Protein AF-A0A7C4LCN6-F1 (afdb_monomer)

Secondary structure (DSSP, 8-state):
--------HHHHHHHHHHHHHHHHHHHHHHHTS-HHHHHHHHHHHHHHHHHHHHHHS-------------PPPPPPPPP---PPPPP-PPPPPP-------SS-TTT---HHHHSSS-S-TTB-TTT--B----

Solvent-accessible surface area (backbone atoms only — not comparable to full-atom values): 8977 Å² total; per-residue (Å²): 134,87,82,82,84,87,87,65,76,70,56,56,60,52,47,51,53,52,48,48,55,50,50,50,56,50,48,56,37,59,72,64,78,43,50,71,66,44,53,55,50,53,53,52,49,48,52,49,52,53,50,51,47,59,72,72,41,68,76,74,72,74,75,72,71,76,76,67,75,73,73,71,77,76,71,81,72,78,78,82,72,90,69,80,79,76,76,85,75,76,82,76,76,80,81,71,81,80,70,78,63,75,43,42,93,89,77,60,50,60,44,79,68,63,74,74,49,100,58,69,88,35,55,38,94,85,80,64,46,78,68,59,77,132

Mean predicted aligned error: 21.68 Å

Radius of gyration: 27.29 Å; Cα contacts (8 Å, |Δi|>4): 40; chains: 1; bounding box: 73×56×45 Å

Sequence (134 aa):
MPKRYKRDRSYSRAGEVQGAVWLIGLGILFLTGKWWPGIIIVIGLSMVAGALAREWGAAEPPPPPPAFPATPPPAPPPAPAFQAAPPPRPPAPPVRSTRLPDLCPNCGAPPRALSQRGGDPGLCPYCGSDIGVD

pLDDT: mean 70.63, std 11.54, range [46.91, 93.0]

Foldseek 3Di:
DDDDDDDDPVCVVCVVVVVVVVVVLVVVCVVVVPVVVSVVVVVVVCVVVVVVCPVVPDPPPPDDDPPPPPPPDPDPPDPDDDDDDDPDDPDDDPPPPPDDDQADPVPRHGCVVLPPDPDDNQADPPPGHGSPDD

Structure (mmCIF, N/CA/C/O backbone):
data_AF-A0A7C4LCN6-F1
#
_entry.id   AF-A0A7C4LCN6-F1
#
loop_
_atom_site.group_PDB
_atom_site.id
_atom_site.type_symbol
_atom_site.label_atom_id
_atom_site.label_alt_id
_atom_site.label_comp_id
_atom_site.label_asym_id
_atom_site.label_entity_id
_atom_site.label_seq_id
_atom_site.pdbx_PDB_ins_code
_atom_site.Cartn_x
_atom_site.Cartn_y
_atom_site.Cartn_z
_atom_site.occupancy
_atom_site.B_iso_or_equiv
_atom_site.auth_seq_id
_atom_site.auth_comp_id
_atom_site.auth_asym_id
_atom_site.auth_atom_id
_atom_site.pdbx_PDB_model_num
ATOM 1 N N . MET A 1 1 ? 33.971 27.577 2.744 1.00 58.75 1 MET A N 1
ATOM 2 C CA . MET A 1 1 ? 32.619 28.180 2.661 1.00 58.75 1 MET A CA 1
ATOM 3 C C . MET A 1 1 ? 31.568 27.076 2.764 1.00 58.75 1 MET A C 1
ATOM 5 O O . MET A 1 1 ? 31.485 26.285 1.832 1.00 58.75 1 MET A O 1
ATOM 9 N N . PRO A 1 2 ? 30.798 26.953 3.861 1.00 60.25 2 PRO A N 1
ATOM 10 C CA . PRO A 1 2 ? 29.750 25.938 3.947 1.00 60.25 2 PRO A CA 1
ATOM 11 C C . PRO A 1 2 ? 28.481 26.404 3.214 1.00 60.25 2 PRO A C 1
ATOM 13 O O . PRO A 1 2 ? 27.907 27.445 3.542 1.00 60.25 2 PRO A O 1
ATOM 16 N N . LYS A 1 3 ? 28.036 25.638 2.208 1.00 62.91 3 LYS A N 1
ATOM 17 C CA . LYS A 1 3 ? 26.736 25.846 1.550 1.00 62.91 3 LYS A CA 1
ATOM 18 C C . LYS A 1 3 ? 25.615 25.455 2.516 1.00 62.91 3 LYS A C 1
ATOM 20 O O . LYS A 1 3 ? 25.549 24.325 2.984 1.00 62.91 3 LYS A O 1
ATOM 25 N N . ARG A 1 4 ? 24.725 26.408 2.793 1.00 61.72 4 ARG A N 1
ATOM 26 C CA . ARG A 1 4 ? 23.487 26.225 3.562 1.00 61.72 4 ARG A CA 1
ATOM 27 C C . ARG A 1 4 ? 22.526 25.330 2.768 1.00 61.72 4 ARG A C 1
ATOM 29 O O . ARG A 1 4 ? 22.018 25.759 1.735 1.00 61.72 4 ARG A O 1
ATOM 36 N N . TYR A 1 5 ? 22.259 24.118 3.246 1.00 64.56 5 TYR A N 1
ATOM 37 C CA . TYR A 1 5 ? 21.181 23.283 2.714 1.00 64.56 5 TYR A CA 1
ATOM 38 C C . TYR A 1 5 ? 19.836 23.829 3.223 1.00 64.56 5 TYR A C 1
ATOM 40 O O . TYR A 1 5 ? 19.597 23.877 4.425 1.00 64.56 5 TYR A O 1
ATOM 48 N N . LYS A 1 6 ? 18.985 24.320 2.313 1.00 59.38 6 LYS A N 1
ATOM 49 C CA . LYS A 1 6 ? 17.585 24.690 2.583 1.00 59.38 6 LYS A CA 1
ATOM 50 C C . LYS A 1 6 ? 16.688 23.634 1.934 1.00 59.38 6 LYS A C 1
ATOM 52 O O . LYS A 1 6 ? 16.316 23.818 0.776 1.00 59.38 6 LYS A O 1
ATOM 57 N N . ARG A 1 7 ? 16.327 22.548 2.632 1.00 57.28 7 ARG A N 1
ATOM 58 C CA . ARG A 1 7 ? 15.293 21.626 2.119 1.00 57.28 7 ARG A CA 1
ATOM 59 C C . ARG A 1 7 ? 14.604 20.761 3.186 1.00 57.28 7 ARG A C 1
ATOM 61 O O . ARG A 1 7 ? 14.519 19.556 3.011 1.00 57.28 7 ARG A O 1
ATOM 68 N N . ASP A 1 8 ? 14.024 21.364 4.228 1.00 54.97 8 ASP A N 1
ATOM 69 C CA . ASP A 1 8 ? 13.379 20.554 5.292 1.00 54.97 8 ASP A CA 1
ATOM 70 C C . ASP A 1 8 ? 11.937 20.977 5.627 1.00 54.97 8 ASP A C 1
ATOM 72 O O . ASP A 1 8 ? 11.211 20.268 6.316 1.00 54.97 8 ASP A O 1
ATOM 76 N N . ARG A 1 9 ? 11.455 22.117 5.114 1.00 57.84 9 ARG A N 1
ATOM 77 C CA . ARG A 1 9 ? 10.175 22.689 5.578 1.00 57.84 9 ARG A CA 1
ATOM 78 C C . ARG A 1 9 ? 8.927 21.999 5.005 1.00 57.84 9 ARG A C 1
ATOM 80 O O . ARG A 1 9 ? 7.859 22.082 5.605 1.00 57.84 9 ARG A O 1
ATOM 87 N N . SER A 1 10 ? 9.056 21.291 3.884 1.00 53.50 10 SER A N 1
ATOM 88 C CA . SER A 1 10 ? 7.933 20.581 3.252 1.00 53.50 10 SER A CA 1
ATOM 89 C C . SER A 1 10 ? 7.621 19.235 3.912 1.00 53.50 10 SER A C 1
ATOM 91 O O . SER A 1 10 ? 6.492 18.767 3.810 1.00 53.50 10 SER A O 1
ATOM 93 N N . TYR A 1 11 ? 8.581 18.636 4.626 1.00 57.78 11 TYR A N 1
ATOM 94 C CA . TYR A 1 11 ? 8.374 17.351 5.299 1.00 57.78 11 TYR A CA 1
ATOM 95 C C . TYR A 1 11 ? 7.621 17.506 6.627 1.00 57.78 11 TYR A C 1
ATOM 97 O O . TYR A 1 11 ? 6.842 16.632 6.981 1.00 57.78 11 TYR A O 1
ATOM 105 N N . SER A 1 12 ? 7.771 18.635 7.331 1.00 56.53 12 SER A N 1
ATOM 106 C CA . SER A 1 12 ? 7.056 18.878 8.595 1.00 56.53 12 SER A CA 1
ATOM 107 C C . SER A 1 12 ? 5.548 19.042 8.393 1.00 56.53 12 SER A C 1
ATOM 109 O O . SER A 1 12 ? 4.772 18.429 9.111 1.00 56.53 12 SER A O 1
ATOM 111 N N . ARG A 1 13 ? 5.116 19.797 7.370 1.00 58.12 13 ARG A N 1
ATOM 112 C CA . ARG A 1 13 ? 3.679 20.014 7.109 1.00 58.12 13 ARG A CA 1
ATOM 113 C C . 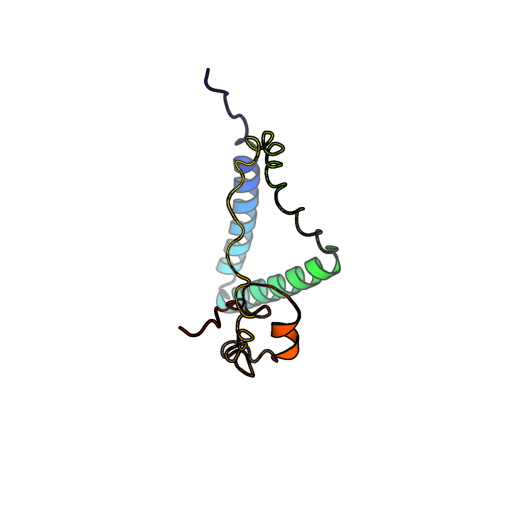ARG A 1 13 ? 3.000 18.815 6.453 1.00 58.12 13 ARG A C 1
ATOM 115 O O . ARG A 1 13 ? 1.860 18.513 6.791 1.00 58.12 13 ARG A O 1
ATOM 122 N N . ALA A 1 14 ? 3.699 18.128 5.546 1.00 56.41 14 ALA A N 1
ATOM 123 C CA . ALA A 1 14 ? 3.211 16.873 4.985 1.00 56.41 14 ALA A CA 1
ATOM 124 C C . ALA A 1 14 ? 3.182 15.772 6.056 1.00 56.41 14 ALA A C 1
ATOM 126 O O . ALA A 1 14 ? 2.202 15.048 6.143 1.00 56.41 14 ALA A O 1
ATOM 127 N N . GLY A 1 15 ? 4.198 15.697 6.920 1.00 63.66 15 GLY A N 1
ATOM 128 C CA . GLY A 1 15 ? 4.271 14.734 8.018 1.00 63.66 15 GLY A CA 1
ATOM 129 C C . GLY A 1 15 ? 3.207 14.947 9.097 1.00 63.66 15 GLY A C 1
ATOM 130 O O . GLY A 1 15 ? 2.629 13.969 9.556 1.00 63.66 15 GLY A O 1
ATOM 131 N N . GLU A 1 16 ? 2.893 16.195 9.463 1.00 75.62 16 GLU A N 1
ATOM 132 C CA . GLU A 1 16 ? 1.837 16.494 10.445 1.00 75.62 16 GLU A CA 1
ATOM 133 C C . GLU A 1 16 ? 0.444 16.131 9.932 1.00 75.62 16 GLU A C 1
ATOM 135 O O . GLU A 1 16 ? -0.309 15.460 10.634 1.00 75.62 16 GLU A O 1
ATOM 140 N N . VAL A 1 17 ? 0.095 16.533 8.705 1.00 83.62 17 VAL A N 1
ATOM 141 C CA . VAL A 1 17 ? -1.234 16.240 8.143 1.00 83.62 17 VAL A CA 1
ATOM 142 C C . VAL A 1 17 ? -1.372 14.750 7.837 1.00 83.62 17 VAL A C 1
ATOM 144 O O . VAL A 1 17 ? -2.392 14.151 8.167 1.00 83.62 17 VAL A O 1
ATOM 147 N N . GLN A 1 18 ? -0.335 14.126 7.273 1.00 79.50 18 GLN A N 1
ATOM 148 C CA . GLN A 1 18 ? -0.313 12.684 7.020 1.00 79.50 18 GLN A CA 1
ATOM 149 C C . GLN A 1 18 ? -0.401 11.889 8.328 1.00 79.50 18 GLN A C 1
ATOM 151 O O . GLN A 1 18 ? -1.165 10.929 8.416 1.00 79.50 18 GLN A O 1
ATOM 156 N N . GLY A 1 19 ? 0.334 12.312 9.361 1.00 85.38 19 GLY A N 1
ATOM 157 C CA . GLY A 1 19 ? 0.274 11.718 10.692 1.00 85.38 19 GLY A CA 1
ATOM 158 C C . GLY A 1 19 ? -1.110 11.862 11.318 1.00 85.38 19 GLY A C 1
ATOM 159 O O . GLY A 1 19 ? -1.652 10.882 11.818 1.00 85.38 19 GLY A O 1
ATOM 160 N N . ALA A 1 20 ? -1.727 13.043 11.225 1.00 85.88 20 ALA A N 1
ATOM 161 C CA . ALA A 1 20 ? -3.078 13.283 11.726 1.00 85.88 20 ALA A CA 1
ATOM 162 C C . ALA A 1 20 ? -4.122 12.409 11.017 1.00 85.88 20 ALA A C 1
ATOM 164 O O . ALA A 1 20 ? -4.934 11.775 11.682 1.00 85.88 20 ALA A O 1
ATOM 165 N N . VAL A 1 21 ? -4.072 12.310 9.685 1.00 88.94 21 VAL A N 1
ATOM 166 C CA . VAL A 1 21 ? -4.966 11.435 8.905 1.00 88.94 21 VAL A CA 1
ATOM 167 C C . VAL A 1 21 ? -4.807 9.972 9.326 1.00 88.94 21 VAL A C 1
ATOM 169 O O . VAL A 1 21 ? -5.799 9.263 9.497 1.00 88.94 21 VAL A O 1
ATOM 172 N N . TRP A 1 22 ? -3.572 9.529 9.563 1.00 86.81 22 TRP A N 1
ATOM 173 C CA . TRP A 1 22 ? -3.293 8.169 10.014 1.00 86.81 22 TRP A CA 1
ATOM 174 C C . TRP A 1 22 ? -3.802 7.906 11.440 1.00 86.81 22 TRP A C 1
ATOM 176 O O . TRP A 1 22 ? -4.454 6.891 11.689 1.00 86.81 22 TRP A O 1
ATOM 186 N N . LEU A 1 23 ? -3.585 8.850 12.362 1.00 88.19 23 LEU A N 1
ATOM 187 C CA . LEU A 1 23 ? -4.073 8.766 13.740 1.00 88.19 23 LEU A CA 1
ATOM 188 C C . LEU A 1 23 ? -5.599 8.834 13.831 1.00 88.19 23 LEU A C 1
ATOM 190 O O . LEU A 1 23 ? -6.176 8.166 14.681 1.00 88.19 23 LEU A O 1
ATOM 194 N N . ILE A 1 24 ? -6.263 9.582 12.948 1.00 88.94 24 ILE A N 1
ATOM 195 C CA . ILE A 1 24 ? -7.728 9.602 12.855 1.00 88.94 24 ILE A CA 1
ATOM 196 C C . ILE A 1 24 ? -8.240 8.239 12.378 1.00 88.94 24 ILE A C 1
ATOM 198 O O . ILE A 1 24 ? -9.145 7.679 12.995 1.00 88.94 24 ILE A O 1
ATOM 202 N N . GLY A 1 25 ? -7.633 7.669 11.331 1.00 84.81 25 GLY A N 1
ATOM 203 C CA . GLY A 1 25 ? -7.983 6.335 10.839 1.00 84.81 25 GLY A CA 1
ATOM 204 C C . GLY A 1 25 ? -7.829 5.255 11.914 1.00 84.81 25 GLY A C 1
ATOM 205 O O . GLY A 1 25 ? -8.740 4.455 12.127 1.00 84.81 25 GLY A O 1
ATOM 206 N N . LEU A 1 26 ? -6.715 5.276 12.652 1.00 85.38 26 LEU A N 1
ATOM 207 C CA . LEU A 1 26 ? -6.492 4.362 13.774 1.00 85.38 26 LEU A CA 1
ATOM 208 C C . LEU A 1 26 ? -7.405 4.633 14.969 1.00 85.38 26 LEU A C 1
ATOM 210 O O . LEU A 1 26 ? -7.896 3.686 15.578 1.00 85.38 26 LEU A O 1
ATOM 214 N N . GLY A 1 27 ? -7.658 5.899 15.296 1.00 85.69 27 GLY A N 1
ATOM 215 C CA . GLY A 1 27 ? -8.536 6.293 16.392 1.00 85.69 27 GLY A CA 1
ATOM 216 C C . GLY A 1 27 ? -9.963 5.791 16.184 1.00 85.69 27 GLY A C 1
ATOM 217 O O . GLY A 1 27 ? -10.545 5.202 17.091 1.00 85.69 27 GLY A O 1
ATOM 218 N N . ILE A 1 28 ? -10.499 5.926 14.966 1.00 83.44 28 ILE A N 1
ATOM 219 C CA . ILE A 1 28 ? -11.827 5.405 14.607 1.00 83.44 28 ILE A CA 1
ATOM 220 C C . ILE A 1 28 ? -11.869 3.875 14.748 1.00 83.44 28 ILE A C 1
ATOM 222 O O . ILE A 1 28 ? -12.838 3.340 15.292 1.00 83.44 28 ILE A O 1
ATOM 226 N N . LEU A 1 29 ? -10.806 3.179 14.329 1.00 81.50 29 LEU A N 1
ATOM 227 C CA . LEU A 1 29 ? -10.679 1.721 14.437 1.00 81.50 29 LEU A CA 1
ATOM 228 C C . LEU A 1 29 ? -10.638 1.242 15.897 1.00 81.50 29 LEU A C 1
ATOM 230 O O . LEU A 1 29 ? -11.201 0.199 16.235 1.00 81.50 29 LEU A O 1
ATOM 234 N N . PHE A 1 30 ? -9.992 2.023 16.767 1.00 78.50 30 PHE A N 1
ATOM 235 C CA . PHE A 1 30 ? -9.909 1.757 18.202 1.00 78.50 30 PHE A CA 1
ATOM 236 C C . PHE A 1 30 ? -11.255 2.002 18.899 1.00 78.50 30 PHE A C 1
ATOM 238 O O . PHE A 1 30 ? -11.672 1.200 19.735 1.00 78.50 30 PHE A O 1
ATOM 245 N N . LEU A 1 31 ? -11.985 3.055 18.503 1.00 78.06 31 LEU A N 1
ATOM 246 C CA . LEU A 1 31 ? -13.317 3.365 19.036 1.00 78.06 31 LEU A CA 1
ATOM 247 C C . LEU A 1 31 ? -14.370 2.303 18.693 1.00 78.06 31 LEU A C 1
ATOM 249 O O . LEU A 1 31 ? -15.332 2.137 19.439 1.00 78.06 31 LEU A O 1
ATOM 253 N N . THR A 1 32 ? -14.218 1.563 17.591 1.00 78.44 32 THR A N 1
ATOM 254 C CA . THR A 1 32 ? -15.231 0.579 17.172 1.00 78.44 32 THR A CA 1
ATOM 255 C C . THR A 1 32 ? -15.238 -0.694 18.034 1.00 78.44 32 THR A C 1
ATOM 257 O O . THR A 1 32 ? -16.087 -1.564 17.824 1.00 78.44 32 THR A O 1
ATOM 260 N N . GLY A 1 33 ? -14.283 -0.857 18.967 1.00 73.38 33 GLY A N 1
ATOM 261 C CA . GLY A 1 33 ? -14.151 -2.035 19.846 1.00 73.38 33 GLY A CA 1
ATOM 262 C C . GLY A 1 33 ? -13.871 -3.354 19.108 1.00 73.38 33 GLY A C 1
ATOM 263 O O . GLY A 1 33 ? -13.768 -4.416 19.714 1.00 73.38 33 GLY A O 1
ATOM 264 N N . LYS A 1 34 ? -13.737 -3.284 17.781 1.00 79.88 34 LYS A N 1
ATOM 265 C CA . LYS A 1 34 ? -13.544 -4.372 16.820 1.00 79.88 34 LYS A CA 1
ATOM 266 C C . LYS A 1 34 ? -12.158 -4.238 16.178 1.00 79.88 34 LYS A C 1
ATOM 268 O O . LYS A 1 34 ? -12.019 -4.297 14.957 1.00 79.88 34 LYS A O 1
ATOM 273 N N . TRP A 1 35 ? -11.132 -4.042 17.006 1.00 77.62 35 TRP A N 1
ATOM 274 C CA . TRP A 1 35 ? -9.743 -3.848 16.564 1.00 77.62 35 TRP A CA 1
ATOM 275 C C . TRP A 1 35 ? -9.265 -4.999 15.663 1.00 77.62 35 TRP A C 1
ATOM 277 O O . TRP A 1 35 ? -8.649 -4.763 14.623 1.00 77.62 35 TRP A O 1
ATOM 287 N N . TRP A 1 36 ? -9.610 -6.235 16.028 1.00 79.81 36 TRP A N 1
ATOM 288 C CA . TRP A 1 36 ? -9.211 -7.432 15.290 1.00 79.81 36 TRP A CA 1
ATOM 289 C C . TRP A 1 36 ? -9.803 -7.482 13.865 1.00 79.81 36 TRP A C 1
ATOM 291 O O . TRP A 1 36 ? -9.032 -7.576 12.910 1.00 79.81 36 TRP A O 1
ATOM 301 N N . PRO A 1 37 ? -11.130 -7.319 13.668 1.00 82.06 37 PRO A N 1
ATOM 302 C CA . PRO A 1 37 ? -11.708 -7.159 12.328 1.00 82.06 37 PRO A CA 1
ATOM 303 C C . PRO A 1 37 ? -11.140 -5.973 11.539 1.00 82.06 37 PRO A C 1
ATOM 305 O O . PRO A 1 37 ? -10.938 -6.066 10.330 1.00 82.06 37 PRO A O 1
ATOM 308 N N . GLY A 1 38 ? -10.872 -4.860 12.222 1.00 85.00 38 GLY A N 1
ATOM 309 C CA . GLY A 1 38 ? -10.397 -3.632 11.598 1.00 85.00 38 GLY A CA 1
ATOM 310 C C . GLY A 1 38 ? -9.040 -3.777 10.908 1.00 85.00 38 GLY A C 1
ATOM 311 O O . GLY A 1 38 ? -8.888 -3.365 9.760 1.00 85.00 38 GLY A O 1
ATOM 312 N N . ILE A 1 39 ? -8.063 -4.403 11.574 1.00 83.75 39 ILE A N 1
ATOM 313 C CA . ILE A 1 39 ? -6.724 -4.622 11.001 1.00 83.75 39 ILE A CA 1
ATOM 314 C C . ILE A 1 39 ? -6.793 -5.494 9.745 1.00 83.75 39 ILE A C 1
ATOM 316 O O . ILE A 1 39 ? -6.139 -5.183 8.750 1.00 83.75 39 ILE A O 1
ATOM 320 N N . ILE A 1 40 ? -7.617 -6.546 9.756 1.00 88.62 40 ILE A N 1
ATOM 321 C CA . ILE A 1 40 ? -7.778 -7.434 8.596 1.00 88.62 40 ILE A CA 1
ATOM 322 C C . ILE A 1 40 ? -8.340 -6.658 7.402 1.00 88.62 40 ILE A C 1
ATOM 324 O O . ILE A 1 40 ? -7.844 -6.804 6.285 1.00 88.62 40 ILE A O 1
ATOM 328 N N . ILE A 1 41 ? -9.320 -5.783 7.638 1.00 88.31 41 ILE A N 1
ATOM 329 C CA . ILE A 1 41 ? -9.900 -4.934 6.593 1.00 88.31 41 ILE A CA 1
ATOM 330 C C . ILE A 1 41 ? -8.854 -3.966 6.025 1.00 88.31 41 ILE A C 1
ATOM 332 O O . ILE A 1 41 ? -8.750 -3.845 4.808 1.00 88.31 41 ILE A O 1
ATOM 336 N N . VAL A 1 42 ? -8.041 -3.315 6.864 1.00 85.62 42 VAL A N 1
ATOM 337 C CA . VAL A 1 42 ? -7.000 -2.370 6.408 1.00 85.62 42 VAL A CA 1
ATOM 338 C C . VAL A 1 42 ? -5.908 -3.073 5.599 1.00 85.62 42 VAL A C 1
ATOM 340 O O . VAL A 1 42 ? -5.478 -2.552 4.567 1.00 85.62 42 VAL A O 1
ATOM 343 N N . ILE A 1 43 ? -5.479 -4.266 6.023 1.00 89.50 43 ILE A N 1
ATOM 344 C CA . ILE A 1 43 ? -4.494 -5.073 5.288 1.00 89.50 43 ILE A CA 1
ATOM 345 C C . ILE A 1 43 ? -5.083 -5.538 3.952 1.00 89.50 43 ILE A C 1
ATOM 347 O O . ILE A 1 43 ? -4.434 -5.399 2.915 1.00 89.50 43 ILE A O 1
ATOM 351 N N . GLY A 1 44 ? -6.325 -6.031 3.957 1.00 91.00 44 GLY A N 1
ATOM 352 C CA . GLY A 1 44 ? -7.033 -6.431 2.741 1.00 91.00 44 GLY A CA 1
ATOM 353 C C . GLY A 1 44 ? -7.181 -5.272 1.756 1.00 91.00 44 GLY A C 1
ATOM 354 O O . GLY A 1 44 ? -6.853 -5.412 0.580 1.00 91.00 44 GLY A O 1
ATOM 355 N N . LEU A 1 45 ? -7.580 -4.094 2.241 1.00 90.69 45 LEU A N 1
ATOM 356 C CA . LEU A 1 45 ? -7.726 -2.904 1.408 1.00 90.69 45 LEU A CA 1
ATOM 357 C C . LEU A 1 45 ? -6.374 -2.397 0.890 1.00 90.69 45 LEU A C 1
ATOM 359 O O . LEU A 1 45 ? -6.294 -1.978 -0.257 1.00 90.69 45 LEU A O 1
ATOM 363 N N . SER A 1 46 ? -5.302 -2.495 1.682 1.00 85.06 46 SER A N 1
ATOM 364 C CA . SER A 1 46 ? -3.934 -2.171 1.243 1.00 85.06 46 SER A CA 1
ATOM 365 C C . SER A 1 46 ? -3.438 -3.111 0.144 1.00 85.06 46 SER A C 1
ATOM 367 O O . SER A 1 46 ? -2.782 -2.669 -0.795 1.00 85.06 46 SER A O 1
ATOM 369 N N . MET A 1 47 ? -3.775 -4.401 0.219 1.00 89.12 47 MET A N 1
ATOM 370 C CA . MET A 1 47 ? -3.461 -5.374 -0.832 1.00 89.12 47 MET A CA 1
ATOM 371 C C . MET A 1 47 ? -4.206 -5.055 -2.130 1.00 89.12 47 MET A C 1
ATOM 373 O O . MET A 1 47 ? -3.589 -5.058 -3.195 1.00 89.12 47 MET A O 1
ATOM 377 N N . VAL A 1 48 ? -5.499 -4.726 -2.037 1.00 93.00 48 VAL A N 1
ATOM 378 C CA . VAL A 1 48 ? -6.333 -4.353 -3.190 1.00 93.00 48 VAL A CA 1
ATOM 379 C C . VAL A 1 48 ? -5.880 -3.024 -3.786 1.00 93.00 48 VAL A C 1
ATOM 381 O O . VAL A 1 48 ? -5.565 -2.974 -4.966 1.00 93.00 48 VAL A O 1
ATOM 384 N N . ALA A 1 49 ? -5.753 -1.964 -2.987 1.00 87.88 49 ALA A N 1
ATOM 385 C CA . ALA A 1 49 ? -5.254 -0.668 -3.445 1.00 87.88 49 ALA A CA 1
ATOM 386 C C . ALA A 1 49 ? -3.841 -0.787 -4.018 1.00 87.88 49 ALA A C 1
ATOM 388 O O . ALA A 1 49 ? -3.540 -0.208 -5.055 1.00 87.88 49 ALA A O 1
ATOM 389 N N . GLY A 1 50 ? -2.992 -1.597 -3.386 1.00 85.44 50 GLY A N 1
ATOM 390 C CA . GLY A 1 50 ? -1.673 -1.922 -3.889 1.00 85.44 50 GLY A CA 1
ATOM 391 C C . GLY A 1 50 ? -1.730 -2.634 -5.233 1.00 85.44 50 GLY A C 1
ATOM 392 O O . GLY A 1 50 ? -0.864 -2.352 -6.039 1.00 85.44 50 GLY A O 1
ATOM 393 N N . ALA A 1 51 ? -2.687 -3.538 -5.480 1.00 87.62 51 ALA A N 1
ATOM 394 C CA . ALA A 1 51 ? -2.888 -4.243 -6.754 1.00 87.62 51 ALA A CA 1
ATOM 395 C C . ALA A 1 51 ? -3.438 -3.324 -7.859 1.00 87.62 51 ALA A C 1
ATOM 397 O O . ALA A 1 51 ? -2.897 -3.313 -8.962 1.00 87.62 51 ALA A O 1
ATOM 398 N N . LEU A 1 52 ? -4.422 -2.488 -7.529 1.00 88.50 52 LEU A N 1
ATOM 399 C CA . LEU A 1 52 ? -4.963 -1.468 -8.430 1.00 88.50 52 LEU A CA 1
ATOM 400 C C . LEU A 1 52 ? -3.896 -0.402 -8.756 1.00 88.50 52 LEU A C 1
ATOM 402 O O . LEU A 1 52 ? -3.756 0.040 -9.886 1.00 88.50 52 LEU A O 1
ATOM 406 N N . ALA A 1 53 ? -3.032 -0.034 -7.807 1.00 83.69 53 ALA A N 1
ATOM 407 C CA . ALA A 1 53 ? -1.944 0.909 -8.068 1.00 83.69 53 ALA A CA 1
ATOM 408 C C . ALA A 1 53 ? -0.897 0.370 -9.061 1.00 83.69 53 ALA A C 1
ATOM 410 O O . ALA A 1 53 ? -0.297 1.160 -9.780 1.00 83.69 53 ALA A O 1
ATOM 411 N N . ARG A 1 54 ? -0.690 -0.954 -9.140 1.00 75.62 54 ARG A N 1
ATOM 412 C CA . ARG A 1 54 ? 0.201 -1.594 -10.145 1.00 75.62 54 ARG A CA 1
ATOM 413 C C . ARG A 1 54 ? -0.457 -1.667 -11.515 1.00 75.62 54 ARG A C 1
ATOM 415 O O . ARG A 1 54 ? 0.241 -1.754 -12.515 1.00 75.62 54 ARG A O 1
ATOM 422 N N . GLU A 1 55 ? -1.787 -1.698 -11.547 1.00 78.50 55 GLU A N 1
ATOM 423 C CA . GLU A 1 55 ? -2.555 -1.764 -12.788 1.00 78.50 55 GLU A CA 1
ATOM 424 C C . GLU A 1 55 ? -2.741 -0.363 -13.406 1.00 78.50 55 GLU A C 1
ATOM 426 O O . GLU A 1 55 ? -2.713 -0.226 -14.626 1.00 78.50 55 GLU A O 1
ATOM 431 N N . TRP A 1 56 ? -2.875 0.684 -12.578 1.00 68.25 56 TRP A N 1
ATOM 432 C CA . TRP A 1 56 ? -3.016 2.082 -13.017 1.00 68.25 56 TRP A CA 1
ATOM 433 C C . TRP A 1 56 ? -1.677 2.811 -13.121 1.00 68.25 56 TRP A C 1
ATOM 435 O O . TRP A 1 56 ? -1.490 3.666 -13.987 1.00 68.25 56 TRP A O 1
ATOM 445 N N . GLY A 1 57 ? -0.738 2.482 -12.238 1.00 60.25 57 GLY A N 1
ATOM 446 C CA . GLY A 1 57 ? 0.641 2.925 -12.309 1.00 60.25 57 GLY A CA 1
ATOM 447 C C . GLY A 1 57 ? 1.368 2.064 -13.320 1.00 60.25 57 GLY A C 1
ATOM 448 O O . GLY A 1 57 ? 1.933 1.032 -12.964 1.00 60.25 57 GLY A O 1
ATOM 449 N N . ALA A 1 58 ? 1.351 2.500 -14.583 1.00 57.09 58 ALA A N 1
ATOM 450 C CA . ALA A 1 58 ? 2.369 2.120 -15.549 1.00 57.09 58 ALA A CA 1
ATOM 451 C C . ALA A 1 58 ? 3.709 2.027 -14.817 1.00 57.09 58 ALA A C 1
ATOM 453 O O . ALA A 1 58 ? 4.075 2.971 -14.114 1.00 57.09 58 ALA A O 1
ATOM 454 N N . ALA A 1 59 ? 4.364 0.869 -14.935 1.00 57.22 59 ALA A N 1
ATOM 455 C CA . ALA A 1 59 ? 5.689 0.615 -14.401 1.00 57.22 59 ALA A CA 1
ATOM 456 C C . ALA A 1 59 ? 6.513 1.901 -14.474 1.00 57.22 59 ALA A C 1
ATOM 458 O O . ALA 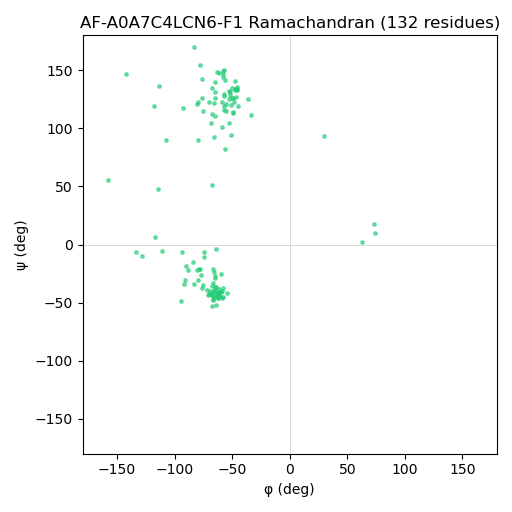A 1 59 ? 6.810 2.366 -15.577 1.00 57.22 59 ALA A O 1
ATOM 459 N N . GLU A 1 60 ? 6.832 2.498 -13.323 1.00 55.50 60 GLU A N 1
ATOM 460 C CA . GLU A 1 60 ? 7.863 3.520 -13.305 1.00 55.50 60 GLU A CA 1
ATOM 461 C C . GLU A 1 60 ? 9.079 2.820 -13.918 1.00 55.50 60 GLU A C 1
ATOM 463 O O . GLU A 1 60 ? 9.492 1.775 -13.389 1.00 55.50 60 GLU A O 1
ATOM 468 N N . PRO A 1 61 ? 9.572 3.260 -15.097 1.00 64.69 61 PRO A N 1
A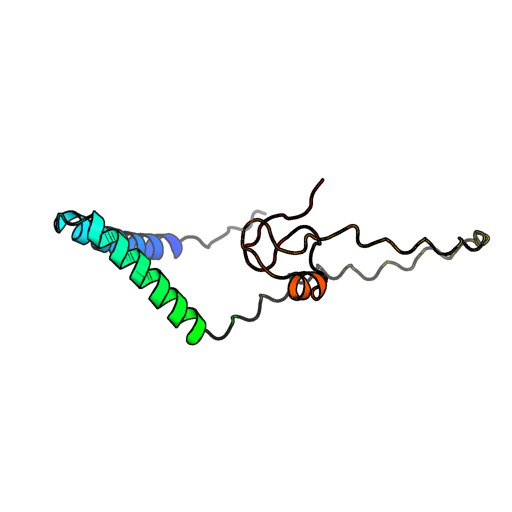TOM 469 C CA . PRO A 1 61 ? 10.771 2.668 -15.649 1.00 64.69 61 PRO A CA 1
ATOM 470 C C . PRO A 1 61 ? 11.799 2.732 -14.524 1.00 64.69 61 PRO A C 1
ATOM 472 O O . PRO A 1 61 ? 11.887 3.777 -13.867 1.00 64.69 61 PRO A O 1
ATOM 475 N N . PRO A 1 62 ? 12.502 1.620 -14.230 1.00 70.50 62 PRO A N 1
ATOM 476 C CA . PRO A 1 62 ? 13.487 1.622 -13.165 1.00 70.50 62 PRO A CA 1
ATOM 477 C C . PRO A 1 62 ? 14.342 2.874 -13.360 1.00 70.50 62 PRO A C 1
ATOM 479 O O . PRO A 1 62 ? 14.697 3.158 -14.514 1.00 70.50 62 PRO A O 1
ATOM 482 N N . PRO A 1 63 ? 14.596 3.661 -12.294 1.00 69.75 63 PRO A N 1
ATOM 483 C CA . PRO A 1 63 ? 15.418 4.853 -12.420 1.00 69.75 63 PRO A CA 1
ATOM 484 C C . PRO A 1 63 ? 16.647 4.456 -13.235 1.00 69.75 63 PRO A C 1
ATOM 486 O O . PRO A 1 63 ? 17.185 3.367 -12.981 1.00 69.75 63 PRO A O 1
ATOM 489 N N . PRO A 1 64 ? 17.043 5.247 -14.256 1.00 70.25 64 PRO A N 1
ATOM 490 C CA . PRO A 1 64 ? 18.223 4.912 -15.032 1.00 70.25 64 PRO A CA 1
ATOM 491 C C . PRO A 1 64 ? 19.323 4.583 -14.025 1.00 70.25 64 PRO A C 1
ATOM 493 O O . PRO A 1 64 ? 19.425 5.303 -13.018 1.00 70.25 64 PRO A O 1
ATOM 496 N N . PRO A 1 65 ? 20.066 3.475 -14.222 1.00 72.94 65 PRO A N 1
ATOM 497 C CA . PRO A 1 65 ? 21.132 3.110 -13.302 1.00 72.94 65 PRO A CA 1
ATOM 498 C C . PRO A 1 65 ? 21.931 4.382 -13.040 1.00 72.94 65 PRO A C 1
ATOM 500 O O . PRO A 1 65 ? 22.145 5.129 -14.006 1.00 72.94 65 PRO A O 1
ATOM 503 N N . PRO A 1 66 ? 22.265 4.693 -11.768 1.00 71.88 66 PRO A N 1
ATOM 504 C CA . PRO A 1 66 ? 22.977 5.920 -11.442 1.00 71.88 66 PRO A CA 1
ATOM 505 C C . PRO A 1 66 ? 24.088 6.036 -12.464 1.00 71.88 66 PRO A C 1
ATOM 507 O O . PRO A 1 66 ? 24.847 5.077 -12.609 1.00 71.88 66 PRO A O 1
ATOM 510 N N . ALA A 1 67 ? 24.076 7.113 -13.261 1.00 63.34 67 ALA A N 1
ATOM 511 C CA . ALA A 1 67 ? 25.078 7.308 -14.288 1.00 63.34 67 ALA A CA 1
ATOM 512 C C . ALA A 1 67 ? 26.400 7.165 -13.554 1.00 63.34 67 ALA A C 1
ATOM 514 O O . ALA A 1 67 ? 26.738 8.027 -12.737 1.00 63.34 67 ALA A O 1
ATOM 515 N N . PHE A 1 68 ? 27.068 6.021 -13.742 1.00 60.38 68 PHE A N 1
ATOM 516 C CA . PHE A 1 68 ? 28.384 5.814 -13.181 1.00 60.38 68 PHE A CA 1
ATOM 517 C C . PHE A 1 68 ? 29.136 7.073 -13.585 1.00 60.38 68 PHE A C 1
ATOM 519 O O . PHE A 1 68 ? 29.028 7.436 -14.765 1.00 60.38 68 PHE A O 1
ATOM 526 N N . PRO A 1 69 ? 29.750 7.815 -12.641 1.00 62.97 69 PRO A N 1
ATOM 527 C CA . PRO A 1 69 ? 30.497 9.004 -13.008 1.00 62.97 69 PRO A CA 1
ATOM 528 C C . PRO A 1 69 ? 31.392 8.553 -14.144 1.00 62.97 69 PRO A C 1
ATOM 530 O O . PRO A 1 69 ? 32.163 7.614 -13.935 1.00 62.97 69 PRO A O 1
ATOM 533 N N . ALA A 1 70 ? 31.143 9.085 -15.350 1.00 59.34 70 ALA A N 1
ATOM 534 C CA . ALA A 1 70 ? 31.792 8.607 -16.557 1.00 59.34 70 ALA A CA 1
ATOM 535 C C . ALA A 1 70 ? 33.266 8.564 -16.198 1.00 59.34 70 ALA A C 1
ATOM 537 O O . ALA A 1 70 ? 33.820 9.599 -15.813 1.00 59.34 70 ALA A O 1
ATOM 538 N N . THR A 1 71 ? 33.840 7.360 -16.162 1.00 65.19 71 THR A N 1
ATOM 539 C CA . THR A 1 71 ? 35.243 7.195 -15.819 1.00 65.19 71 THR A CA 1
ATOM 540 C C . THR A 1 71 ? 35.957 8.175 -16.736 1.00 65.19 71 THR A C 1
ATOM 542 O O . THR A 1 71 ? 35.722 8.101 -17.949 1.00 65.19 71 THR A O 1
ATOM 545 N N . PRO A 1 72 ? 36.700 9.170 -16.203 1.00 71.88 72 PRO A N 1
ATOM 546 C CA . PRO A 1 72 ? 37.395 10.104 -17.071 1.00 71.88 72 PRO A CA 1
ATOM 547 C C . PRO A 1 72 ? 38.170 9.252 -18.076 1.00 71.88 72 PRO A C 1
ATOM 549 O O . PRO A 1 72 ? 38.715 8.219 -17.659 1.00 71.88 72 PRO A O 1
ATOM 552 N N . PRO A 1 73 ? 38.131 9.594 -19.380 1.00 74.75 73 PRO A N 1
ATOM 553 C CA . PRO A 1 73 ? 38.772 8.782 -20.402 1.00 74.75 73 PRO A CA 1
ATOM 554 C C . PRO A 1 73 ? 40.175 8.443 -19.899 1.00 74.75 73 PRO A C 1
ATOM 556 O O . PRO A 1 73 ? 40.864 9.359 -19.431 1.00 74.75 73 PRO A O 1
ATOM 559 N N . PRO A 1 74 ? 40.554 7.151 -19.866 1.00 70.81 74 PRO A N 1
ATOM 560 C CA . PRO A 1 74 ? 41.817 6.746 -19.278 1.00 70.81 74 PRO A CA 1
ATOM 561 C C . PRO A 1 74 ? 42.908 7.593 -19.923 1.00 70.81 74 PRO A C 1
ATOM 563 O O . PRO A 1 74 ? 42.978 7.680 -21.152 1.00 70.81 74 PRO A O 1
ATOM 566 N N . ALA A 1 75 ? 43.701 8.278 -19.093 1.00 69.12 75 ALA A N 1
ATOM 567 C CA . ALA A 1 75 ? 44.873 9.000 -19.565 1.00 69.12 75 ALA A CA 1
ATOM 568 C C . ALA A 1 75 ? 45.662 8.064 -20.499 1.00 69.12 75 ALA A C 1
ATOM 570 O O . ALA A 1 75 ? 45.706 6.859 -20.217 1.00 69.12 75 ALA A O 1
ATOM 571 N N . PRO A 1 76 ? 46.229 8.569 -21.612 1.00 73.62 76 PRO A N 1
ATOM 572 C CA . PRO A 1 76 ? 46.929 7.717 -22.562 1.00 73.62 76 PRO A CA 1
ATOM 573 C C . PRO A 1 76 ? 47.936 6.857 -21.788 1.00 73.62 76 PRO A C 1
ATOM 575 O O . PRO A 1 76 ? 48.703 7.408 -20.990 1.00 73.62 76 PRO A O 1
ATOM 578 N N . PRO A 1 77 ? 47.891 5.520 -21.940 1.00 69.25 77 PRO A N 1
ATOM 579 C CA . PRO A 1 77 ? 48.796 4.654 -21.208 1.00 69.25 77 PRO A CA 1
ATOM 580 C C . PRO A 1 77 ? 50.238 5.059 -21.542 1.00 69.25 77 PRO A C 1
ATOM 582 O O . PRO A 1 77 ? 50.509 5.435 -22.690 1.00 69.25 77 PRO A O 1
ATOM 585 N N . PRO A 1 78 ? 51.176 4.998 -20.579 1.00 67.44 78 PRO A N 1
ATOM 586 C CA . PRO A 1 78 ? 52.587 5.106 -20.916 1.00 67.44 78 PRO A CA 1
ATOM 587 C C . PRO A 1 78 ? 52.887 4.071 -22.004 1.00 67.44 78 PRO A C 1
ATOM 589 O O . PRO A 1 78 ? 52.430 2.928 -21.916 1.00 67.44 78 PRO A O 1
ATOM 592 N N . ALA A 1 79 ? 53.581 4.505 -23.059 1.00 64.69 79 ALA A N 1
ATOM 593 C CA . ALA A 1 79 ? 53.881 3.681 -24.223 1.00 64.69 79 ALA A CA 1
ATOM 594 C C . ALA A 1 79 ? 54.391 2.290 -23.788 1.00 64.69 79 ALA A C 1
ATOM 596 O O . ALA A 1 79 ? 55.205 2.206 -22.862 1.00 64.69 79 ALA A O 1
ATOM 597 N N . PRO A 1 80 ? 53.913 1.198 -24.411 1.00 57.38 80 PRO A N 1
ATOM 598 C CA . PRO A 1 80 ? 54.226 -0.150 -23.967 1.00 57.38 80 PRO A CA 1
ATOM 599 C C . PRO A 1 80 ? 55.723 -0.411 -24.139 1.00 57.38 80 PRO A C 1
ATOM 601 O O . PRO A 1 80 ? 56.226 -0.543 -25.255 1.00 57.38 80 PRO A O 1
ATOM 604 N N . ALA A 1 81 ? 56.442 -0.517 -23.021 1.00 57.06 81 ALA A N 1
ATOM 605 C CA . ALA A 1 81 ? 57.704 -1.235 -23.008 1.00 57.06 81 ALA A CA 1
ATOM 606 C C . ALA A 1 81 ? 57.391 -2.667 -23.456 1.00 57.06 81 ALA A C 1
ATOM 608 O O . ALA A 1 81 ? 56.518 -3.306 -22.870 1.00 57.06 81 ALA A O 1
ATOM 609 N N . PHE A 1 82 ? 58.047 -3.130 -24.521 1.00 57.91 82 PHE A N 1
ATOM 610 C CA . PHE A 1 82 ? 57.928 -4.485 -25.058 1.00 57.91 82 PHE A CA 1
ATOM 611 C C . PHE A 1 82 ? 58.122 -5.515 -23.935 1.00 57.91 82 PHE A C 1
ATOM 613 O O . PHE A 1 82 ? 59.242 -5.890 -23.596 1.00 57.91 82 PHE A O 1
ATOM 620 N N . GLN A 1 83 ? 57.023 -5.966 -23.340 1.00 56.00 83 GLN A N 1
ATOM 621 C CA . GLN A 1 83 ? 57.001 -7.132 -22.475 1.00 56.00 83 GLN A CA 1
ATOM 622 C C . GLN A 1 83 ? 56.656 -8.315 -23.371 1.00 56.00 83 GLN A C 1
ATOM 624 O O . GLN A 1 83 ? 55.611 -8.331 -24.023 1.00 56.00 83 GLN A O 1
ATOM 629 N N . ALA A 1 84 ? 57.585 -9.265 -23.458 1.00 59.81 84 ALA A N 1
ATOM 630 C CA . ALA A 1 84 ? 57.404 -10.500 -24.203 1.00 59.81 84 ALA A CA 1
ATOM 631 C C . ALA A 1 84 ? 56.100 -11.185 -23.765 1.00 59.81 84 ALA A C 1
ATOM 633 O O . ALA A 1 84 ? 55.848 -11.350 -22.570 1.00 59.81 84 ALA A O 1
ATOM 634 N N . ALA A 1 85 ? 55.263 -11.545 -24.739 1.00 62.59 85 ALA A N 1
ATOM 635 C CA . ALA A 1 85 ? 53.968 -12.158 -24.489 1.00 62.59 85 ALA A CA 1
ATOM 636 C C . ALA A 1 85 ? 54.129 -13.454 -23.663 1.00 62.59 85 ALA A C 1
ATOM 638 O O . ALA A 1 85 ? 54.943 -14.306 -24.033 1.00 62.59 85 ALA A O 1
ATOM 639 N N . PRO A 1 86 ? 53.375 -13.637 -22.563 1.00 69.31 86 PRO A N 1
ATOM 640 C CA . PRO A 1 86 ? 53.353 -14.907 -21.847 1.00 69.31 86 PRO A CA 1
ATOM 641 C C . PRO A 1 86 ? 52.784 -16.018 -22.751 1.00 69.31 86 PRO A C 1
ATOM 643 O O . PRO A 1 86 ? 51.928 -15.734 -23.595 1.00 69.31 86 PRO A O 1
ATOM 646 N N . PRO A 1 87 ? 53.236 -17.279 -22.600 1.00 71.44 87 PRO A N 1
ATOM 647 C CA . PRO A 1 87 ? 52.771 -18.388 -23.431 1.00 71.44 87 PRO A CA 1
ATOM 648 C C . PRO A 1 87 ? 51.243 -18.549 -23.332 1.00 71.44 87 PRO A C 1
ATOM 650 O O . PRO A 1 87 ? 50.666 -18.249 -22.278 1.00 71.44 87 PRO A O 1
ATOM 653 N N . PRO A 1 88 ? 50.573 -19.024 -24.401 1.00 71.25 88 PRO A N 1
ATOM 654 C CA . PRO A 1 88 ? 49.125 -19.176 -24.419 1.00 71.25 88 PRO A CA 1
ATOM 655 C C . PRO A 1 88 ? 48.683 -20.081 -23.267 1.00 71.25 88 PRO A C 1
ATOM 657 O O . PRO A 1 88 ? 49.039 -21.258 -23.194 1.00 71.25 88 PRO A O 1
ATOM 660 N N . ARG A 1 89 ? 47.917 -19.503 -22.339 1.00 69.62 89 ARG A N 1
ATOM 661 C CA . ARG A 1 89 ? 47.305 -20.232 -21.229 1.00 69.62 89 ARG A CA 1
ATOM 662 C C . ARG A 1 89 ? 46.292 -21.228 -21.821 1.00 69.62 89 ARG A C 1
ATOM 664 O O . ARG A 1 89 ? 45.491 -20.806 -22.658 1.00 69.62 89 ARG A O 1
ATOM 671 N N . PRO A 1 90 ? 46.302 -22.517 -21.430 1.00 73.12 90 PRO A N 1
ATOM 672 C CA . PRO A 1 90 ? 45.294 -23.468 -21.893 1.00 73.12 90 PRO A CA 1
ATOM 673 C C . PRO A 1 90 ? 43.883 -22.969 -21.533 1.00 73.12 90 PRO A C 1
ATOM 675 O O . PRO A 1 90 ? 43.733 -22.257 -20.531 1.00 73.12 90 PRO A O 1
ATOM 678 N N . PRO A 1 91 ? 42.852 -23.307 -22.332 1.00 68.44 91 PRO A N 1
ATOM 679 C CA . PRO A 1 91 ? 41.485 -22.885 -22.055 1.00 68.44 91 PRO A CA 1
ATOM 680 C C . PRO A 1 91 ? 41.078 -23.366 -20.660 1.00 68.44 91 PRO A C 1
ATOM 682 O O . PRO A 1 91 ? 41.243 -24.541 -20.325 1.00 68.44 91 PRO A O 1
ATOM 685 N N . ALA A 1 92 ? 40.581 -22.442 -19.835 1.00 68.50 92 ALA A N 1
ATOM 686 C CA . ALA A 1 92 ? 40.045 -22.778 -18.523 1.00 68.50 92 ALA A CA 1
ATOM 687 C C . ALA A 1 92 ? 38.927 -23.828 -18.682 1.00 68.50 92 ALA A C 1
ATOM 689 O O . ALA A 1 92 ? 38.154 -23.743 -19.644 1.00 68.50 92 ALA A O 1
ATOM 690 N N . PRO A 1 93 ? 38.823 -24.819 -17.777 1.00 62.19 93 PRO A N 1
ATOM 691 C CA . PRO A 1 93 ? 37.715 -25.761 -17.817 1.00 62.19 93 PRO A CA 1
ATOM 692 C C . PRO A 1 93 ? 36.390 -24.991 -17.716 1.00 62.19 93 PRO A C 1
ATOM 694 O O . PRO A 1 93 ? 36.339 -23.964 -17.030 1.00 62.19 93 PRO A O 1
ATOM 697 N N . PRO A 1 94 ? 35.315 -25.460 -18.376 1.00 58.50 94 PRO A N 1
ATOM 698 C CA . PRO A 1 94 ? 34.008 -24.839 -18.240 1.00 58.50 94 PRO A CA 1
ATOM 699 C C . PRO A 1 94 ? 33.655 -24.813 -16.755 1.00 58.50 94 PRO A C 1
ATOM 701 O O . PRO A 1 94 ? 33.630 -25.861 -16.103 1.00 58.50 94 PRO A O 1
ATOM 704 N N . VAL A 1 95 ? 33.429 -23.612 -16.219 1.00 57.31 95 VAL A N 1
ATOM 705 C CA . VAL A 1 95 ? 32.921 -23.429 -14.862 1.00 57.31 95 VAL A CA 1
ATOM 706 C C . VAL A 1 95 ? 31.583 -24.152 -14.831 1.00 57.31 95 VAL A C 1
ATOM 708 O O . VAL A 1 95 ? 30.595 -23.681 -15.393 1.00 57.31 95 VAL A O 1
ATOM 711 N N . ARG A 1 96 ? 31.572 -25.365 -14.266 1.00 52.25 96 ARG A N 1
ATOM 712 C CA . ARG A 1 96 ? 30.338 -26.100 -14.022 1.00 52.25 96 ARG A CA 1
ATOM 713 C C . ARG A 1 96 ? 29.495 -25.184 -13.161 1.00 52.25 96 ARG A C 1
ATOM 715 O O . ARG A 1 96 ? 29.912 -24.813 -12.071 1.00 52.25 96 ARG A O 1
ATOM 722 N N . SER A 1 97 ? 28.336 -24.812 -13.682 1.00 52.97 97 SER A N 1
ATOM 723 C CA . SER A 1 97 ? 27.223 -24.250 -12.938 1.00 52.97 97 SER A CA 1
ATOM 724 C C . SER A 1 97 ? 26.871 -25.258 -11.845 1.00 52.97 97 SER A C 1
ATOM 726 O O . SER A 1 97 ? 26.061 -26.162 -12.051 1.00 52.97 97 SER A O 1
ATOM 728 N N . THR A 1 98 ? 27.606 -25.213 -10.736 1.00 52.97 98 THR A N 1
ATOM 729 C CA . THR A 1 98 ? 27.469 -26.127 -9.611 1.00 52.97 98 THR A CA 1
ATOM 730 C C . THR A 1 98 ? 26.096 -25.865 -9.008 1.00 52.97 98 THR A C 1
ATOM 732 O O . THR A 1 98 ? 25.912 -24.928 -8.250 1.00 52.97 98 THR A O 1
ATOM 735 N N . ARG A 1 99 ? 25.128 -26.652 -9.496 1.00 59.62 99 ARG A N 1
ATOM 736 C CA . ARG A 1 99 ? 23.750 -26.875 -9.040 1.00 59.62 99 ARG A CA 1
ATOM 737 C C . ARG A 1 99 ? 23.080 -25.705 -8.327 1.00 59.62 99 ARG A C 1
ATOM 739 O O . ARG A 1 99 ? 23.069 -25.633 -7.104 1.00 59.62 99 ARG A O 1
ATOM 746 N N . LEU A 1 100 ? 22.360 -24.909 -9.106 1.00 64.44 100 LEU A N 1
ATOM 747 C CA . LEU A 1 100 ? 21.185 -24.234 -8.575 1.00 64.44 100 LEU A CA 1
ATOM 748 C C . LEU A 1 100 ? 20.109 -25.300 -8.257 1.00 64.44 100 LEU A C 1
ATOM 750 O O . LEU A 1 100 ? 19.929 -26.205 -9.079 1.00 64.44 100 LEU A O 1
ATOM 754 N N . PRO A 1 101 ? 19.433 -25.254 -7.094 1.00 63.69 101 PRO A N 1
ATOM 755 C CA . PRO A 1 101 ? 18.400 -26.226 -6.733 1.00 63.69 101 PRO A CA 1
ATOM 756 C C . PRO A 1 101 ? 17.221 -26.202 -7.719 1.00 63.69 101 PRO A C 1
ATOM 758 O O . PRO A 1 101 ? 16.870 -25.150 -8.255 1.00 63.69 101 PRO A O 1
ATOM 761 N N . ASP A 1 102 ? 16.589 -27.362 -7.942 1.00 70.62 102 ASP A N 1
ATOM 762 C CA . ASP A 1 102 ? 15.470 -27.517 -8.888 1.00 70.62 102 ASP A CA 1
ATOM 763 C C . ASP A 1 102 ? 14.263 -26.628 -8.545 1.00 70.62 102 ASP A C 1
ATOM 765 O O . ASP A 1 102 ? 13.485 -26.276 -9.427 1.00 70.62 102 ASP A O 1
ATOM 769 N N . LEU A 1 103 ? 14.105 -26.242 -7.277 1.00 75.81 103 LEU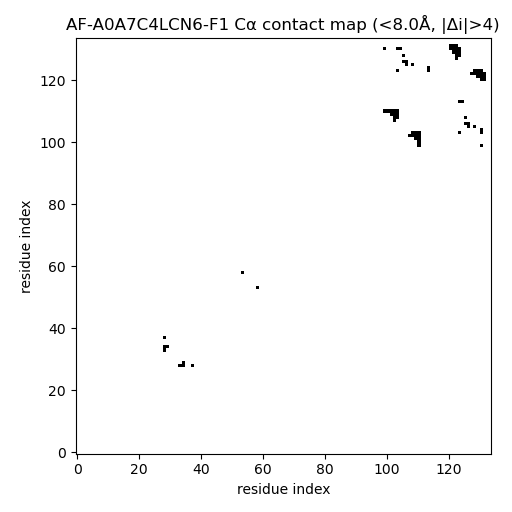 A N 1
ATOM 770 C CA . LEU A 1 103 ? 13.067 -25.341 -6.784 1.00 75.81 103 LEU A CA 1
ATOM 771 C C . LEU A 1 103 ? 13.661 -24.433 -5.702 1.00 75.81 103 LEU A C 1
ATOM 773 O O . LEU A 1 103 ? 14.508 -24.864 -4.918 1.00 75.81 103 LEU A O 1
ATOM 777 N N . CYS A 1 104 ? 13.190 -23.187 -5.606 1.00 79.62 104 CYS A N 1
ATOM 778 C CA . CYS A 1 104 ? 13.536 -22.339 -4.463 1.00 79.62 104 CYS A CA 1
ATOM 779 C C . CYS A 1 104 ? 12.945 -22.934 -3.164 1.00 79.62 104 CYS A C 1
ATOM 781 O O . CYS A 1 104 ? 11.729 -23.118 -3.105 1.00 79.62 104 CYS A O 1
ATOM 783 N N . PRO A 1 105 ? 13.732 -23.174 -2.099 1.00 77.19 105 PRO A N 1
ATOM 784 C CA . PRO A 1 105 ? 13.232 -23.775 -0.856 1.00 77.19 105 PRO A CA 1
ATOM 785 C C . PRO A 1 105 ? 12.249 -22.877 -0.091 1.00 77.19 105 PRO A C 1
ATOM 787 O O . PRO A 1 105 ? 11.467 -23.372 0.713 1.00 77.19 105 PRO A O 1
ATOM 790 N N . ASN A 1 106 ? 12.268 -21.567 -0.347 1.00 78.69 106 ASN A N 1
ATOM 791 C CA . ASN A 1 106 ? 11.418 -20.608 0.355 1.00 78.69 106 ASN A CA 1
ATOM 792 C C . A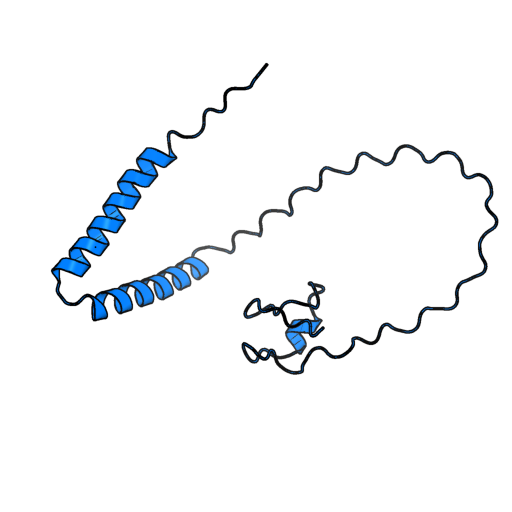SN A 1 106 ? 10.062 -20.373 -0.340 1.00 78.69 106 ASN A C 1
ATOM 794 O O . ASN A 1 106 ? 9.070 -20.082 0.318 1.00 78.69 106 ASN A O 1
ATOM 798 N N . CYS A 1 107 ? 9.994 -20.484 -1.673 1.00 82.50 107 CYS A N 1
ATOM 799 C CA . CYS A 1 107 ? 8.766 -20.182 -2.430 1.00 82.50 107 CYS A CA 1
ATOM 800 C C . CYS A 1 107 ? 8.366 -21.218 -3.492 1.00 82.50 107 CYS A C 1
ATOM 802 O O . CYS A 1 107 ? 7.302 -21.089 -4.089 1.00 82.50 107 CYS A O 1
ATOM 804 N N . GLY A 1 108 ? 9.195 -22.229 -3.761 1.00 79.25 108 GLY A N 1
ATOM 805 C CA . GLY A 1 108 ? 8.921 -23.266 -4.760 1.00 79.25 108 GLY A CA 1
ATOM 806 C C . GLY A 1 108 ? 9.053 -22.812 -6.218 1.00 79.25 108 GLY A C 1
ATOM 807 O O . GLY A 1 108 ? 8.522 -23.467 -7.110 1.00 79.25 108 GLY A O 1
ATOM 808 N N . ALA A 1 109 ? 9.724 -21.691 -6.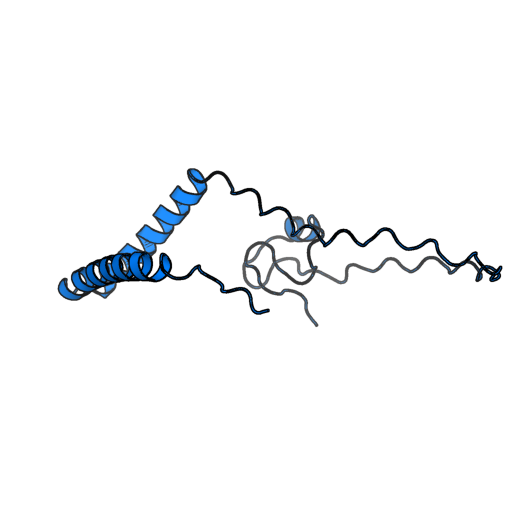496 1.00 78.56 109 ALA A N 1
ATOM 809 C CA . ALA A 1 109 ? 9.862 -21.187 -7.862 1.00 78.56 109 ALA A CA 1
ATOM 810 C C . ALA A 1 109 ? 10.686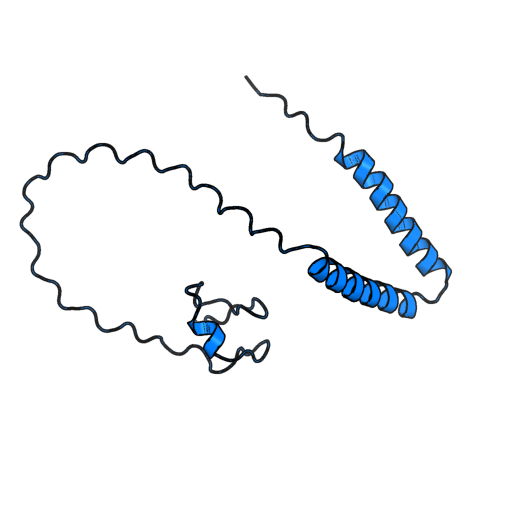 -22.130 -8.773 1.00 78.56 109 ALA A C 1
ATOM 812 O O . ALA A 1 109 ? 11.718 -22.636 -8.323 1.00 78.56 109 ALA A O 1
ATOM 813 N N . PRO A 1 110 ? 10.281 -22.330 -10.048 1.00 69.75 110 PRO A N 1
ATOM 814 C CA . PRO A 1 110 ? 10.937 -23.251 -10.974 1.00 69.75 110 PRO A CA 1
ATOM 815 C C . PRO A 1 110 ? 12.244 -22.692 -11.582 1.00 69.75 110 PRO A C 1
ATOM 817 O O . PRO A 1 110 ? 12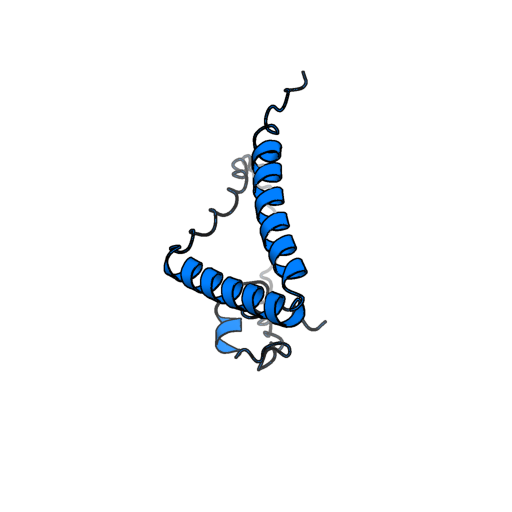.395 -21.481 -11.774 1.00 69.75 110 PRO A O 1
ATOM 820 N N . PRO A 1 111 ? 13.175 -23.568 -12.005 1.00 63.59 111 PRO A N 1
ATOM 821 C CA . PRO A 1 111 ? 14.574 -23.217 -12.268 1.00 63.59 111 PRO A CA 1
ATOM 822 C C . PRO A 1 111 ? 14.786 -22.527 -13.623 1.00 63.59 111 PRO A C 1
ATOM 824 O O . PRO A 1 111 ? 15.757 -21.797 -13.823 1.00 63.59 111 PRO A O 1
ATOM 827 N N . ARG A 1 112 ? 13.848 -22.687 -14.568 1.00 59.03 112 ARG A N 1
ATOM 828 C CA . ARG A 1 112 ? 13.953 -22.101 -15.918 1.00 59.03 112 ARG A CA 1
ATOM 829 C C . ARG A 1 112 ? 13.898 -20.570 -15.921 1.00 59.03 112 ARG A C 1
ATOM 831 O O . ARG A 1 112 ? 14.435 -19.965 -16.841 1.00 59.03 112 ARG A O 1
ATOM 838 N N . ALA A 1 113 ? 13.300 -19.960 -14.897 1.00 56.22 113 ALA A N 1
ATOM 839 C CA . ALA A 1 113 ? 13.287 -18.509 -14.715 1.00 56.22 113 ALA A CA 1
ATOM 840 C C . ALA A 1 113 ? 14.506 -17.989 -13.930 1.00 56.22 113 ALA A C 1
ATOM 842 O O . ALA A 1 113 ? 14.870 -16.826 -14.074 1.00 56.22 113 ALA A O 1
ATOM 843 N N . LEU A 1 114 ? 15.160 -18.851 -13.142 1.00 58.22 114 LEU A N 1
ATOM 844 C CA . LEU A 1 114 ? 16.356 -18.512 -12.368 1.00 58.22 114 LEU A CA 1
ATOM 845 C C . LEU A 1 114 ? 17.617 -18.400 -13.247 1.00 58.22 114 LEU A C 1
ATOM 847 O O . LEU A 1 114 ? 18.461 -17.550 -13.006 1.00 58.22 114 LEU A O 1
ATOM 851 N N . SER A 1 115 ? 17.732 -19.221 -14.298 1.00 55.53 115 SER A N 1
ATOM 852 C CA . SER A 1 115 ? 18.920 -19.260 -15.170 1.00 55.53 115 SER A CA 1
ATOM 853 C C . SER A 1 115 ? 18.944 -18.206 -16.291 1.00 55.53 115 SER A C 1
ATOM 855 O O . SER A 1 115 ? 19.984 -18.033 -16.923 1.00 55.53 115 SER A O 1
ATOM 857 N N . GLN A 1 116 ? 17.820 -17.548 -16.608 1.00 56.62 116 GLN A N 1
ATOM 858 C CA . GLN A 1 116 ? 17.699 -16.711 -17.819 1.00 56.62 116 GLN A CA 1
ATOM 859 C C . GLN A 1 116 ? 18.012 -15.225 -17.613 1.00 56.62 116 GLN A C 1
ATOM 861 O O . GLN A 1 116 ? 18.085 -14.472 -18.584 1.00 56.62 116 GLN A O 1
ATOM 866 N N . ARG A 1 117 ? 18.233 -14.782 -16.375 1.00 51.25 117 ARG A N 1
ATOM 867 C CA . ARG A 1 117 ? 18.678 -13.419 -16.090 1.00 51.25 117 ARG A CA 1
ATOM 868 C C . ARG A 1 117 ? 20.032 -13.530 -15.421 1.00 51.25 117 ARG A C 1
ATOM 870 O O . ARG A 1 117 ? 20.121 -14.157 -14.377 1.00 51.25 117 ARG A O 1
ATOM 877 N N . GLY A 1 118 ? 21.072 -12.956 -16.021 1.00 51.91 118 GLY A N 1
ATOM 878 C CA . GLY A 1 118 ? 22.412 -12.863 -15.429 1.00 51.91 118 GLY A CA 1
ATOM 879 C C . GLY A 1 118 ? 22.452 -11.939 -14.206 1.00 51.91 118 GLY A C 1
ATOM 880 O O . GLY A 1 118 ? 23.232 -10.995 -14.187 1.00 51.91 118 GLY A O 1
ATOM 881 N N . GLY A 1 119 ? 21.547 -12.148 -13.249 1.00 58.66 119 GLY A N 1
ATOM 882 C CA . GLY A 1 119 ? 21.600 -11.571 -11.914 1.00 58.66 119 GLY A CA 1
ATOM 883 C C . GLY A 1 119 ? 22.499 -12.409 -11.014 1.00 58.66 119 GLY A C 1
ATOM 884 O O . GLY A 1 119 ? 22.922 -13.502 -11.397 1.00 58.66 119 GLY A O 1
ATOM 885 N N . ASP A 1 120 ? 22.796 -11.876 -9.830 1.00 60.38 120 ASP A N 1
ATOM 886 C CA . ASP A 1 120 ? 23.589 -12.575 -8.826 1.00 60.38 120 ASP A CA 1
ATOM 887 C C . ASP A 1 120 ? 23.056 -14.003 -8.622 1.00 60.38 120 ASP A C 1
ATOM 889 O O . ASP A 1 120 ? 21.882 -14.170 -8.277 1.00 60.38 120 ASP A O 1
ATOM 893 N N . PRO A 1 121 ? 23.894 -15.043 -8.805 1.00 61.75 121 PRO A N 1
ATOM 894 C CA . PRO A 1 121 ? 23.481 -16.445 -8.692 1.00 61.75 121 PRO A CA 1
ATOM 895 C C . PRO A 1 121 ? 23.017 -16.819 -7.274 1.00 61.75 121 PRO A C 1
ATOM 897 O O . PRO A 1 1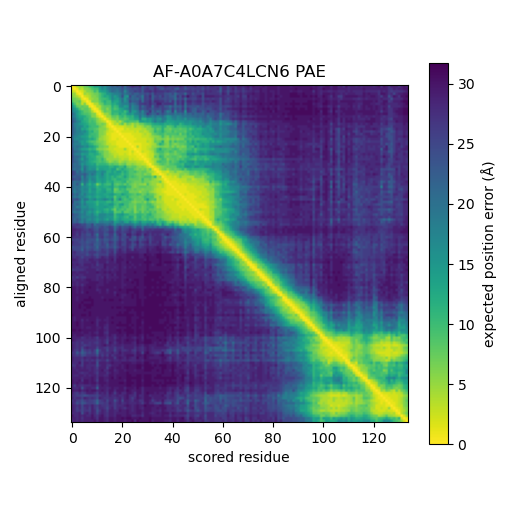21 ? 22.578 -17.945 -7.046 1.00 61.75 121 PRO A O 1
ATOM 900 N N . GLY A 1 122 ? 23.127 -15.880 -6.331 1.00 69.06 122 GLY A N 1
ATOM 901 C CA . GLY A 1 122 ? 22.745 -16.019 -4.941 1.00 69.06 122 GLY A CA 1
ATOM 902 C C . GLY A 1 122 ? 21.307 -15.632 -4.610 1.00 69.06 122 GLY A C 1
ATOM 903 O O . GLY A 1 122 ? 20.862 -16.103 -3.583 1.00 69.06 122 GLY A O 1
ATOM 904 N N . LEU A 1 123 ? 20.547 -14.865 -5.412 1.00 74.19 123 LEU A N 1
ATOM 905 C CA . LEU A 1 123 ? 19.194 -14.406 -5.017 1.00 74.19 123 LEU A CA 1
ATOM 906 C C . LEU A 1 123 ? 18.050 -14.985 -5.865 1.00 74.19 123 LEU A C 1
ATOM 908 O O . LEU A 1 123 ? 18.079 -14.987 -7.095 1.00 74.19 123 LEU A O 1
ATOM 912 N N . CYS A 1 124 ? 16.964 -15.396 -5.199 1.00 77.44 124 CYS A N 1
ATOM 913 C CA . CYS A 1 124 ? 15.735 -15.824 -5.863 1.00 77.44 124 CYS A CA 1
ATOM 914 C C . CYS A 1 124 ? 14.929 -14.617 -6.392 1.00 77.44 124 CYS A C 1
ATOM 916 O O . CYS A 1 124 ? 14.531 -13.763 -5.602 1.00 77.44 124 CYS A O 1
ATOM 918 N N . PRO A 1 125 ? 14.561 -14.563 -7.686 1.00 73.94 125 PRO A N 1
ATOM 919 C CA . PRO A 1 125 ? 13.861 -13.417 -8.274 1.00 73.94 125 PRO A CA 1
ATOM 920 C C . PRO A 1 125 ? 12.377 -13.310 -7.888 1.00 73.94 125 PRO A C 1
ATOM 922 O O . PRO A 1 125 ? 11.748 -12.298 -8.183 1.00 73.94 125 PRO A O 1
ATOM 925 N N . TYR A 1 126 ? 11.799 -14.340 -7.265 1.00 73.81 126 TYR A N 1
ATOM 926 C CA . TYR A 1 126 ? 10.376 -14.365 -6.906 1.00 73.81 126 TYR A CA 1
ATOM 927 C C . TYR A 1 126 ? 10.122 -13.895 -5.476 1.00 73.81 126 TYR A C 1
ATOM 929 O O . TYR A 1 126 ? 9.246 -13.065 -5.249 1.00 73.81 126 TYR A O 1
ATOM 937 N N . CYS A 1 127 ? 10.877 -14.426 -4.514 1.00 81.12 127 CYS A N 1
ATOM 938 C CA . CYS A 1 127 ? 10.724 -14.090 -3.098 1.00 81.12 127 CYS A CA 1
ATOM 939 C C . CYS A 1 127 ? 11.901 -13.294 -2.520 1.00 81.12 127 CYS A C 1
ATOM 941 O O . CYS A 1 127 ? 11.828 -12.881 -1.368 1.00 81.12 127 CYS A O 1
ATOM 943 N N . GLY A 1 128 ? 12.975 -13.084 -3.289 1.00 77.69 128 GLY A N 1
ATOM 944 C CA . GLY A 1 128 ? 14.142 -12.311 -2.862 1.00 77.69 128 GLY A CA 1
ATOM 945 C C . GLY A 1 128 ? 15.055 -13.016 -1.859 1.00 77.69 128 GLY A C 1
ATOM 946 O O . GLY A 1 128 ? 15.925 -12.363 -1.301 1.00 77.69 128 GLY A O 1
ATOM 947 N N . SER A 1 129 ? 14.870 -14.314 -1.592 1.00 80.81 129 SER A N 1
ATOM 948 C CA . SER A 1 129 ? 15.722 -15.045 -0.646 1.00 80.81 129 SER A CA 1
ATOM 949 C C . SER A 1 129 ? 17.082 -15.393 -1.243 1.00 80.81 129 SER A C 1
ATOM 951 O O . SER A 1 129 ? 17.137 -15.831 -2.396 1.00 80.81 129 SER A O 1
ATOM 953 N N . ASP A 1 130 ? 18.135 -15.320 -0.429 1.00 78.31 130 ASP A N 1
ATOM 954 C CA . ASP A 1 130 ? 19.438 -15.888 -0.761 1.00 78.31 130 ASP A CA 1
ATOM 955 C C . ASP A 1 130 ? 19.351 -17.426 -0.852 1.00 78.31 130 ASP A C 1
ATOM 957 O O . ASP A 1 130 ? 18.916 -18.107 0.074 1.00 78.31 130 ASP A O 1
ATOM 961 N N . ILE A 1 131 ? 19.702 -17.969 -2.014 1.00 72.94 131 ILE A N 1
ATOM 962 C CA . ILE A 1 131 ? 19.741 -19.393 -2.375 1.00 72.94 131 ILE A CA 1
ATOM 963 C C . ILE A 1 131 ? 21.164 -19.861 -2.719 1.00 72.94 131 ILE A C 1
ATOM 965 O O . ILE A 1 131 ? 21.343 -20.995 -3.167 1.00 72.94 131 ILE A O 1
ATOM 969 N N . GLY A 1 132 ? 22.166 -18.995 -2.528 1.00 65.31 132 GLY A N 1
ATOM 970 C CA . GLY A 1 132 ? 23.575 -19.371 -2.564 1.00 65.31 132 GLY A CA 1
ATOM 971 C C . GLY A 1 132 ? 23.879 -20.260 -1.366 1.00 65.31 132 GLY A C 1
ATOM 972 O O . GLY A 1 132 ? 23.910 -19.785 -0.238 1.00 65.31 132 GLY A O 1
ATOM 973 N N . VAL A 1 133 ? 24.021 -21.559 -1.604 1.00 58.75 133 VAL A N 1
ATOM 974 C CA . VAL A 1 133 ? 24.475 -22.508 -0.585 1.00 58.75 133 VAL A CA 1
ATOM 975 C C . VAL A 1 133 ? 25.998 -22.381 -0.507 1.00 58.75 133 VAL A C 1
ATOM 977 O O . VAL A 1 133 ? 26.649 -22.510 -1.546 1.00 58.75 133 VAL A O 1
ATOM 980 N N . ASP A 1 134 ? 26.526 -22.078 0.682 1.00 46.91 134 ASP A N 1
ATOM 981 C CA . ASP A 1 134 ? 27.966 -22.080 0.996 1.00 46.91 134 ASP A CA 1
ATOM 982 C C . ASP A 1 134 ? 28.665 -23.405 0.627 1.00 46.91 134 ASP A C 1
ATOM 984 O O . ASP A 1 134 ? 28.047 -24.487 0.795 1.00 46.91 134 ASP A O 1
#